Protein AF-A0A4V2SUM1-F1 (afdb_monomer_lite)

Secondary structure (DSSP, 8-state):
----------EEE-----GGGGTTSEEEE-TTTSSEEEEEE---SSSPSSTT-SEEEEE-TTT--EEEEEPPEETTEE-PPP--SSB-TTT-PBBSSEEEETTTEEEE-SSHHHHHHHHHHHH-SEEEPPPP-SS--TTTTS-HHHHSGGGHHHHHHHHHHHHTTPPP-

Structure (mmCIF, N/CA/C/O backbone):
data_AF-A0A4V2SUM1-F1
#
_entry.id   AF-A0A4V2SUM1-F1
#
loop_
_atom_site.group_PDB
_atom_site.id
_atom_site.type_symbol
_atom_site.label_atom_id
_atom_site.label_alt_id
_atom_site.label_comp_id
_atom_site.label_asym_id
_atom_site.label_entity_id
_atom_site.label_seq_id
_atom_site.pdbx_PDB_ins_code
_atom_site.Cartn_x
_atom_site.Cartn_y
_atom_site.Cartn_z
_atom_site.occupancy
_atom_site.B_iso_or_equiv
_atom_site.auth_seq_id
_atom_site.auth_comp_id
_atom_site.auth_asym_id
_atom_site.auth_atom_id
_atom_site.pdbx_PDB_model_num
ATOM 1 N N . MET A 1 1 ? -35.865 -11.772 23.741 1.00 41.09 1 MET A N 1
ATOM 2 C CA . MET A 1 1 ? -34.531 -12.370 23.937 1.00 41.09 1 MET A CA 1
ATOM 3 C C . MET A 1 1 ? -34.024 -12.829 22.587 1.00 41.09 1 MET A C 1
ATOM 5 O O . MET A 1 1 ? -34.462 -13.863 22.111 1.00 41.09 1 MET A O 1
ATOM 9 N N . THR A 1 2 ? -33.173 -12.026 21.962 1.00 33.75 2 THR A N 1
ATOM 10 C CA . THR A 1 2 ? -32.307 -12.440 20.852 1.00 33.75 2 THR A CA 1
ATOM 11 C C . THR A 1 2 ? -31.034 -11.621 21.003 1.00 33.75 2 THR A C 1
ATOM 13 O O . THR A 1 2 ? -30.968 -10.469 20.577 1.00 33.75 2 THR A O 1
ATOM 16 N N . GLU A 1 3 ? -30.076 -12.188 21.731 1.00 37.12 3 GLU A N 1
ATOM 17 C CA . GLU A 1 3 ? -28.695 -11.723 21.780 1.00 37.12 3 GLU A CA 1
ATOM 18 C C . GLU A 1 3 ? -28.071 -11.934 20.400 1.00 37.12 3 GLU A C 1
ATOM 20 O O . GLU A 1 3 ? -27.829 -13.060 19.975 1.00 37.12 3 GLU A O 1
ATOM 25 N N . THR A 1 4 ? -27.810 -10.847 19.683 1.00 37.19 4 THR A N 1
ATOM 26 C CA . THR A 1 4 ? -26.826 -10.844 18.602 1.00 37.19 4 THR A CA 1
ATOM 27 C C . THR A 1 4 ? -25.468 -10.540 19.215 1.00 37.19 4 THR A C 1
ATOM 29 O O . THR A 1 4 ? -25.127 -9.383 19.461 1.00 37.19 4 THR A O 1
ATOM 32 N N . SER A 1 5 ? -24.701 -11.593 19.485 1.00 42.44 5 SER A N 1
ATOM 33 C CA . SER A 1 5 ? -23.267 -11.518 19.734 1.00 42.44 5 SER A CA 1
ATOM 34 C C . SER A 1 5 ? -22.556 -11.114 18.437 1.00 42.44 5 SER A C 1
ATOM 36 O O . SER A 1 5 ? -22.127 -11.969 17.663 1.00 42.44 5 SER A O 1
ATOM 38 N N . ASP A 1 6 ? -22.454 -9.812 18.169 1.00 40.16 6 ASP A N 1
ATOM 39 C CA . ASP A 1 6 ? -21.608 -9.301 17.089 1.00 40.16 6 ASP A CA 1
ATOM 40 C C . ASP A 1 6 ? -20.164 -9.249 17.609 1.00 40.16 6 ASP A C 1
ATOM 42 O O . ASP A 1 6 ? -19.694 -8.257 18.168 1.00 40.16 6 ASP A O 1
ATOM 46 N N . GLY A 1 7 ? -19.491 -10.400 17.542 1.00 45.06 7 GLY A N 1
ATOM 47 C CA . GLY A 1 7 ? -18.122 -10.625 18.007 1.00 45.06 7 GLY A CA 1
ATOM 48 C C . GLY A 1 7 ? -17.079 -9.951 17.118 1.00 45.06 7 GLY A C 1
ATOM 49 O O . GLY A 1 7 ? -16.167 -10.605 16.618 1.00 45.06 7 GLY A O 1
ATOM 50 N N . GLN A 1 8 ? -17.202 -8.646 16.900 1.00 52.97 8 GLN A N 1
ATOM 51 C CA . GLN A 1 8 ? -16.157 -7.848 16.278 1.00 52.97 8 GLN A CA 1
ATOM 52 C C . GLN A 1 8 ? -15.095 -7.597 17.351 1.00 52.97 8 GLN A C 1
ATOM 54 O O . GLN A 1 8 ? -15.371 -6.930 18.346 1.00 52.97 8 GLN A O 1
ATOM 59 N N . SER A 1 9 ? -13.906 -8.194 17.205 1.00 56.56 9 SER A N 1
ATOM 60 C CA . SER A 1 9 ? -12.825 -8.033 18.181 1.00 56.56 9 SER A CA 1
ATOM 61 C C . SER A 1 9 ? -12.564 -6.549 18.434 1.00 56.56 9 SER A C 1
ATOM 63 O O . SER A 1 9 ? -12.021 -5.842 17.590 1.00 56.56 9 SER A O 1
ATOM 65 N N . ASP A 1 10 ? -12.941 -6.084 19.625 1.00 82.81 10 ASP A N 1
ATOM 66 C CA . ASP A 1 10 ? -12.824 -4.680 20.029 1.00 82.81 10 ASP A CA 1
ATOM 67 C C . ASP A 1 10 ? -11.363 -4.218 20.187 1.00 82.81 10 ASP A C 1
ATOM 69 O O . ASP A 1 10 ? -11.064 -3.038 20.386 1.00 82.81 10 ASP A O 1
ATOM 73 N N . ARG A 1 11 ? -10.435 -5.175 20.106 1.00 89.50 11 ARG A N 1
ATOM 74 C CA . ARG A 1 11 ? -9.015 -5.013 20.379 1.00 89.50 11 ARG A CA 1
ATOM 75 C C . ARG A 1 11 ? -8.198 -5.304 19.130 1.00 89.50 11 ARG A C 1
ATOM 77 O O . ARG A 1 11 ? -8.378 -6.329 18.480 1.00 89.50 11 ARG A O 1
ATOM 84 N N . PHE A 1 12 ? -7.254 -4.417 18.854 1.00 93.19 12 PHE A N 1
ATOM 85 C CA . PHE A 1 12 ? -6.182 -4.621 17.892 1.00 93.19 12 PHE A CA 1
ATOM 86 C C . PHE A 1 12 ? -4.847 -4.657 18.631 1.00 93.19 12 PHE A C 1
ATOM 88 O O . PHE A 1 12 ? -4.546 -3.734 19.389 1.00 93.19 12 PHE A O 1
ATOM 95 N N . THR A 1 13 ? -4.030 -5.672 18.361 1.00 90.81 13 THR A N 1
ATOM 96 C CA . THR A 1 13 ? -2.652 -5.767 18.858 1.00 90.81 13 THR A CA 1
ATOM 97 C C . THR A 1 13 ? -1.690 -5.480 17.712 1.00 90.81 13 THR A C 1
ATOM 99 O O . THR A 1 13 ? -1.762 -6.125 16.667 1.00 90.81 13 THR A O 1
ATOM 102 N N . ASP A 1 14 ? -0.788 -4.513 17.899 1.00 90.69 14 ASP A N 1
ATOM 103 C CA . ASP A 1 14 ? 0.211 -4.161 16.886 1.00 90.69 14 ASP A CA 1
ATOM 104 C C . ASP A 1 14 ? 1.131 -5.358 16.570 1.00 90.69 14 ASP A C 1
ATOM 106 O O . ASP A 1 14 ? 1.861 -5.810 17.458 1.00 90.69 14 ASP A O 1
ATOM 110 N N . PRO A 1 15 ? 1.152 -5.858 15.316 1.00 90.38 15 PRO A N 1
ATOM 111 C CA . PRO A 1 15 ? 2.011 -6.974 14.926 1.00 90.38 15 PRO A CA 1
ATOM 112 C C . PRO A 1 15 ? 3.492 -6.576 14.790 1.00 90.38 15 PRO A C 1
ATOM 114 O O . PRO A 1 15 ? 4.325 -7.418 14.460 1.00 90.38 15 PRO A O 1
ATOM 117 N N . LEU A 1 16 ? 3.838 -5.302 15.011 1.00 90.12 16 LEU A N 1
ATOM 118 C CA . LEU A 1 16 ? 5.195 -4.749 14.946 1.00 90.12 16 LEU A CA 1
ATOM 119 C C . LEU A 1 16 ? 5.861 -4.922 13.570 1.00 90.12 16 LEU A C 1
ATOM 121 O O . LEU A 1 16 ? 7.087 -4.898 13.444 1.00 90.12 16 LEU A O 1
ATOM 125 N N . VAL A 1 17 ? 5.050 -5.074 12.519 1.00 91.25 17 VAL A N 1
ATOM 126 C CA . VAL A 1 17 ? 5.523 -5.179 11.134 1.00 91.25 17 VAL A CA 1
ATOM 127 C C . VAL A 1 17 ? 5.803 -3.799 10.556 1.00 91.25 17 VAL A C 1
ATOM 129 O O . VAL A 1 17 ? 5.199 -2.798 10.940 1.00 91.25 17 VAL A O 1
ATOM 132 N N . ARG A 1 18 ? 6.719 -3.741 9.592 1.00 91.31 18 ARG A N 1
ATOM 133 C CA . ARG A 1 18 ? 6.985 -2.545 8.783 1.00 91.31 18 ARG A CA 1
ATOM 134 C C . ARG A 1 18 ? 6.383 -2.719 7.391 1.00 91.31 18 ARG A C 1
ATOM 136 O O . ARG A 1 18 ? 6.083 -3.833 6.976 1.00 91.31 18 ARG A O 1
ATOM 143 N N . LEU A 1 19 ? 6.289 -1.622 6.644 1.00 91.94 19 LEU A N 1
ATOM 144 C CA . LEU A 1 19 ? 5.691 -1.597 5.305 1.00 91.94 19 LEU A CA 1
ATOM 145 C C . LEU A 1 19 ? 6.328 -2.568 4.306 1.00 91.94 19 LEU A C 1
ATOM 147 O O . LEU A 1 19 ? 5.634 -3.115 3.455 1.00 91.94 19 LEU A O 1
ATOM 151 N N . TRP A 1 20 ? 7.616 -2.863 4.471 1.00 90.19 20 TRP A N 1
ATOM 152 C CA . TRP A 1 20 ? 8.322 -3.832 3.642 1.00 90.19 20 TRP A CA 1
ATOM 153 C C . TRP A 1 20 ? 7.719 -5.242 3.675 1.00 90.19 20 TRP A C 1
ATOM 155 O O . TRP A 1 20 ? 7.841 -5.959 2.688 1.00 90.19 20 TRP A O 1
ATOM 165 N N . ARG A 1 21 ? 7.001 -5.613 4.749 1.00 91.81 21 ARG A N 1
ATOM 166 C CA . ARG A 1 21 ? 6.270 -6.888 4.854 1.00 91.81 21 ARG A CA 1
ATOM 167 C C . ARG A 1 21 ? 5.244 -7.072 3.732 1.00 91.81 21 ARG A C 1
ATOM 169 O O . ARG A 1 21 ? 4.920 -8.202 3.397 1.00 91.81 21 ARG A O 1
ATOM 176 N N . TYR A 1 22 ? 4.758 -5.971 3.164 1.00 94.00 22 TYR A N 1
ATOM 177 C CA . TYR A 1 22 ? 3.731 -5.944 2.129 1.00 94.00 22 TYR A CA 1
ATOM 178 C C . TYR A 1 22 ? 4.284 -5.577 0.743 1.00 94.00 22 TYR A C 1
ATOM 180 O O . TYR A 1 22 ? 3.508 -5.355 -0.179 1.00 94.00 22 TYR A O 1
ATOM 188 N N . ALA A 1 23 ? 5.607 -5.469 0.583 1.00 91.94 23 ALA A N 1
ATOM 189 C CA . ALA A 1 23 ? 6.229 -4.991 -0.655 1.00 91.94 23 ALA A CA 1
ATOM 190 C C . ALA A 1 23 ? 6.560 -6.103 -1.671 1.00 91.94 23 ALA A C 1
ATOM 192 O O . ALA A 1 23 ? 6.979 -5.795 -2.785 1.00 91.94 23 ALA A O 1
ATOM 193 N N . ASP A 1 24 ? 6.353 -7.378 -1.321 1.00 90.06 24 ASP A N 1
ATOM 194 C CA . ASP A 1 24 ? 6.592 -8.518 -2.226 1.00 90.06 24 ASP A CA 1
ATOM 195 C C . ASP A 1 24 ? 5.511 -8.665 -3.308 1.00 90.06 24 ASP A C 1
ATOM 197 O O . ASP A 1 24 ? 5.717 -9.327 -4.322 1.00 90.06 24 ASP A O 1
ATOM 201 N N . ARG A 1 25 ? 4.359 -8.017 -3.121 1.00 94.50 25 ARG A N 1
ATOM 202 C CA . ARG A 1 25 ? 3.326 -7.854 -4.146 1.00 94.50 25 ARG A CA 1
ATOM 203 C C . ARG A 1 25 ? 2.724 -6.473 -4.001 1.00 94.50 25 ARG A C 1
ATOM 205 O O . ARG A 1 25 ? 2.067 -6.206 -2.999 1.00 94.50 25 ARG A O 1
ATOM 212 N N . ILE A 1 26 ? 2.937 -5.613 -4.992 1.00 96.94 26 ILE A N 1
ATOM 213 C CA . ILE A 1 26 ? 2.365 -4.263 -5.030 1.00 96.94 26 ILE A CA 1
ATOM 214 C C . ILE A 1 26 ? 1.381 -4.183 -6.194 1.00 96.94 26 ILE A C 1
ATOM 216 O O . ILE A 1 26 ? 1.745 -4.435 -7.340 1.00 96.94 26 ILE A O 1
ATOM 220 N N . LEU A 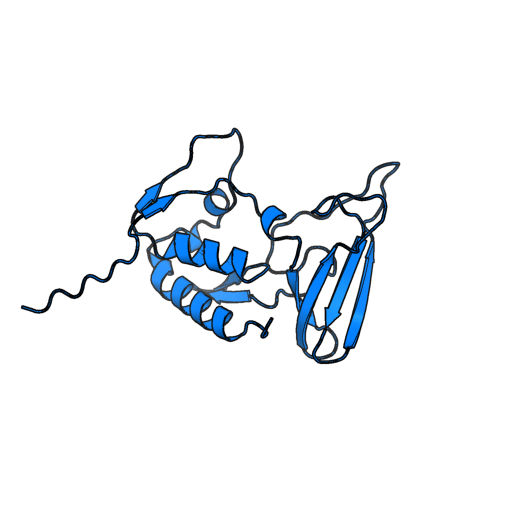1 27 ? 0.125 -3.857 -5.904 1.00 98.31 27 LEU A N 1
ATOM 221 C CA . LEU A 1 27 ? -0.917 -3.671 -6.906 1.00 98.31 27 LEU A CA 1
ATOM 222 C C . LEU A 1 27 ? -0.888 -2.230 -7.414 1.00 98.31 27 LEU A C 1
ATOM 224 O O . LEU A 1 27 ? -1.014 -1.284 -6.635 1.00 98.31 27 LEU A O 1
ATOM 228 N N . VAL A 1 28 ? -0.767 -2.065 -8.727 1.00 98.62 28 VAL A N 1
ATOM 229 C CA . VAL A 1 28 ? -0.639 -0.769 -9.409 1.00 98.62 28 VAL A CA 1
ATOM 230 C C . VAL A 1 28 ? -1.663 -0.644 -10.529 1.00 98.62 28 VAL A C 1
ATOM 232 O O . VAL A 1 28 ? -2.197 -1.644 -11.018 1.00 98.62 28 VAL A O 1
ATOM 235 N N . ARG A 1 29 ? -1.938 0.584 -10.969 1.00 98.44 29 ARG A N 1
ATOM 236 C CA . ARG A 1 29 ? -2.689 0.813 -12.209 1.00 98.44 29 ARG A CA 1
ATOM 237 C C . ARG A 1 29 ? -1.769 0.588 -13.400 1.00 98.44 29 ARG A C 1
ATOM 239 O O . ARG A 1 29 ? -0.712 1.204 -13.507 1.00 98.44 29 ARG A O 1
ATOM 246 N N . CYS A 1 30 ? -2.178 -0.292 -14.305 1.00 98.44 30 CYS A N 1
ATOM 247 C CA . CYS A 1 30 ? -1.432 -0.575 -15.519 1.00 98.44 30 CYS A CA 1
ATOM 248 C C . CYS A 1 30 ? -1.316 0.695 -16.383 1.00 98.44 30 CYS A C 1
ATOM 250 O O . CYS A 1 30 ? -2.348 1.277 -16.722 1.00 98.44 30 CYS A O 1
ATOM 252 N N . PRO A 1 31 ? -0.111 1.082 -16.838 1.00 98.19 31 PRO A N 1
ATOM 253 C CA . PRO A 1 31 ? 0.058 2.263 -17.686 1.00 98.19 31 PRO A CA 1
ATOM 254 C C . PRO A 1 31 ? -0.520 2.088 -19.102 1.00 98.19 31 PRO A C 1
ATOM 256 O O . PRO A 1 31 ? -0.614 3.059 -19.844 1.00 98.19 31 PRO A O 1
ATOM 259 N N . LYS A 1 32 ? -0.891 0.862 -19.504 1.00 98.06 32 LYS A N 1
ATOM 260 C CA . LYS A 1 32 ? -1.444 0.566 -20.837 1.00 98.06 32 LYS A CA 1
ATOM 261 C C . LYS A 1 32 ? -2.967 0.492 -20.874 1.00 98.06 32 LYS A C 1
ATOM 263 O O . LYS A 1 32 ? -3.561 1.027 -21.800 1.00 98.06 32 LYS A O 1
ATOM 268 N N . CYS A 1 33 ? -3.595 -0.165 -19.900 1.00 97.81 33 CYS A N 1
ATOM 269 C CA . CYS A 1 33 ? -5.048 -0.379 -19.899 1.00 97.81 33 CYS A CA 1
ATOM 270 C C . CYS A 1 33 ? -5.770 0.211 -18.682 1.00 97.81 33 CYS A C 1
ATOM 272 O O . CYS A 1 33 ? -6.970 0.006 -18.540 1.00 97.81 33 CYS A O 1
ATOM 274 N N . ALA A 1 34 ? -5.051 0.874 -17.769 1.00 97.25 34 ALA A N 1
ATOM 275 C CA . ALA A 1 34 ? -5.555 1.378 -16.488 1.00 97.25 34 ALA A CA 1
ATOM 276 C C . ALA A 1 34 ? -6.159 0.323 -15.533 1.00 97.25 34 ALA A C 1
ATOM 278 O O . ALA A 1 34 ? -6.543 0.680 -14.419 1.00 97.25 34 ALA A O 1
ATOM 279 N N . GLY A 1 35 ? -6.202 -0.957 -15.922 1.00 97.06 35 GLY A N 1
ATOM 280 C CA . GLY A 1 35 ? -6.609 -2.081 -15.079 1.00 97.06 35 GLY A CA 1
ATOM 281 C C . GLY A 1 35 ? -5.581 -2.429 -13.998 1.00 97.06 35 GLY A C 1
ATOM 282 O O . GLY A 1 35 ? -4.496 -1.848 -13.936 1.00 97.06 35 GLY A O 1
ATOM 283 N N . CYS A 1 36 ? -5.913 -3.397 -13.143 1.00 98.12 36 CYS A N 1
ATOM 284 C CA . CYS A 1 36 ? -5.013 -3.848 -12.084 1.00 98.12 36 CYS A CA 1
ATOM 285 C C . CYS A 1 36 ? -3.810 -4.603 -12.674 1.00 98.12 36 CYS A C 1
ATOM 287 O O . CYS A 1 36 ? -3.960 -5.534 -13.470 1.00 98.12 36 CYS A O 1
ATOM 289 N N . ALA A 1 37 ? -2.610 -4.213 -12.260 1.00 98.12 37 ALA A N 1
ATOM 290 C CA . ALA A 1 37 ? -1.363 -4.921 -12.516 1.00 98.12 37 ALA A CA 1
ATOM 291 C C . ALA A 1 37 ? -0.640 -5.184 -11.192 1.00 98.12 37 ALA A C 1
ATOM 293 O O . ALA A 1 37 ? -0.929 -4.547 -10.179 1.00 98.12 37 ALA A O 1
ATOM 294 N N . SER A 1 38 ? 0.302 -6.120 -11.196 1.00 97.62 38 SER A N 1
ATOM 295 C CA . SER A 1 38 ? 1.128 -6.438 -10.033 1.00 97.62 38 SER A CA 1
ATOM 296 C C . SER A 1 38 ? 2.597 -6.187 -10.322 1.00 97.62 38 SER A C 1
ATOM 298 O O . SER A 1 38 ? 3.097 -6.583 -11.374 1.00 97.62 38 SER A O 1
ATOM 300 N N . VAL A 1 39 ? 3.288 -5.596 -9.355 1.00 96.88 39 VAL A N 1
ATOM 301 C CA . VAL A 1 39 ? 4.742 -5.524 -9.282 1.00 96.88 39 VAL A CA 1
ATOM 302 C C . VAL A 1 39 ? 5.222 -6.563 -8.271 1.00 96.88 39 VAL A C 1
ATOM 304 O O . VAL A 1 39 ? 4.792 -6.549 -7.116 1.00 96.88 39 VAL A O 1
ATOM 307 N N . LEU A 1 40 ? 6.091 -7.466 -8.720 1.00 94.69 40 LEU A N 1
ATOM 308 C CA . LEU A 1 40 ? 6.638 -8.582 -7.943 1.00 94.69 40 LEU A CA 1
ATOM 309 C C . LEU A 1 40 ? 8.178 -8.553 -7.990 1.00 94.69 40 LEU A C 1
ATOM 311 O O . LEU A 1 40 ? 8.739 -8.126 -9.004 1.00 94.69 40 LEU A O 1
ATOM 315 N N . PRO A 1 41 ? 8.892 -9.006 -6.943 1.00 91.50 41 PRO A N 1
ATOM 316 C CA . PRO A 1 41 ? 10.308 -9.348 -7.034 1.00 91.50 41 PRO A CA 1
ATOM 317 C C . PRO A 1 41 ? 10.542 -10.359 -8.156 1.00 91.50 41 PRO A C 1
ATOM 319 O O . PRO A 1 41 ? 9.820 -11.352 -8.251 1.00 91.50 41 PRO A O 1
ATOM 322 N N . GLU A 1 42 ? 11.550 -10.133 -9.000 1.00 85.62 42 GLU A N 1
ATOM 323 C CA . GLU A 1 42 ? 11.930 -11.179 -9.951 1.00 85.62 42 GLU A CA 1
ATOM 324 C C . GLU A 1 42 ? 12.586 -12.342 -9.199 1.00 85.62 42 GLU A C 1
ATOM 326 O O . GLU A 1 42 ? 13.444 -12.096 -8.344 1.00 85.62 42 GLU A O 1
ATOM 331 N N . PRO A 1 43 ? 12.222 -13.601 -9.496 1.00 72.19 43 PRO A N 1
ATOM 332 C CA . PRO A 1 43 ? 12.926 -14.749 -8.951 1.00 72.19 43 PRO A CA 1
ATOM 333 C C . PRO A 1 43 ? 14.348 -14.752 -9.520 1.00 72.19 43 PRO A C 1
ATOM 335 O O . PRO A 1 43 ? 14.584 -15.157 -10.652 1.00 72.19 43 PRO A O 1
ATOM 338 N N . THR A 1 44 ? 15.301 -14.248 -8.744 1.00 64.69 44 THR A N 1
ATOM 339 C CA . THR A 1 44 ? 16.727 -14.315 -9.067 1.00 64.69 44 THR A CA 1
ATOM 340 C C . THR A 1 44 ? 17.360 -15.455 -8.288 1.00 64.69 44 THR A C 1
ATOM 342 O O . THR A 1 44 ? 16.999 -15.727 -7.144 1.00 64.69 44 THR A O 1
ATOM 345 N N . THR A 1 45 ? 18.320 -16.129 -8.913 1.00 56.38 45 THR A N 1
ATOM 346 C CA . THR A 1 45 ? 19.077 -17.236 -8.321 1.00 56.38 45 THR A CA 1
ATOM 347 C C . THR A 1 45 ? 19.949 -16.808 -7.141 1.00 56.38 45 THR A C 1
ATOM 349 O O . THR A 1 45 ? 20.349 -17.663 -6.357 1.00 56.38 45 THR A O 1
ATOM 352 N N . THR A 1 46 ? 20.247 -15.511 -6.991 1.00 57.56 46 THR A N 1
ATOM 353 C CA . THR A 1 46 ? 21.217 -15.014 -5.999 1.00 57.56 46 THR A CA 1
ATOM 354 C C . THR A 1 46 ? 20.654 -14.030 -4.976 1.00 57.56 46 THR A C 1
ATOM 356 O O . THR A 1 46 ? 21.268 -13.862 -3.922 1.00 57.56 46 THR A O 1
ATOM 359 N N . ALA A 1 47 ? 19.508 -13.383 -5.225 1.00 58.78 47 ALA A N 1
ATOM 360 C CA . ALA A 1 47 ? 18.924 -12.461 -4.247 1.00 58.78 47 ALA A CA 1
ATOM 361 C C . ALA A 1 47 ? 17.838 -13.130 -3.404 1.00 58.78 47 ALA A C 1
ATOM 363 O O . ALA A 1 47 ? 16.957 -13.832 -3.898 1.00 58.78 47 ALA A O 1
ATOM 364 N N . ARG A 1 48 ? 17.879 -12.850 -2.100 1.00 58.34 48 ARG A N 1
ATOM 365 C CA . ARG A 1 48 ? 16.832 -13.250 -1.163 1.00 58.34 48 ARG A CA 1
ATOM 366 C C . ARG A 1 48 ? 15.507 -12.577 -1.571 1.00 58.34 48 ARG A C 1
ATOM 368 O O . ARG A 1 48 ? 15.534 -11.379 -1.873 1.00 58.34 48 ARG A O 1
ATOM 375 N N . PRO A 1 49 ? 14.365 -13.292 -1.558 1.00 56.84 49 PRO A N 1
ATOM 376 C CA . PRO A 1 49 ? 13.052 -12.668 -1.702 1.00 56.84 49 PRO A CA 1
ATOM 377 C C . PRO A 1 49 ? 12.904 -11.542 -0.674 1.00 56.84 49 PRO A C 1
ATOM 379 O O . PRO A 1 49 ? 13.355 -11.690 0.466 1.00 56.84 49 PRO A O 1
ATOM 382 N N . GLY A 1 50 ? 12.324 -10.417 -1.083 1.00 62.06 50 GLY A N 1
ATOM 383 C CA . GLY A 1 50 ? 12.157 -9.260 -0.215 1.00 62.06 50 GLY A CA 1
ATOM 384 C C . GLY A 1 50 ? 12.575 -7.924 -0.837 1.00 62.06 50 GLY A C 1
ATOM 385 O O . GLY A 1 50 ? 12.948 -7.838 -2.012 1.00 62.06 50 GLY A O 1
ATOM 386 N N . PRO A 1 51 ? 12.581 -6.856 -0.022 1.00 60.84 51 PRO A N 1
ATOM 387 C CA . PRO A 1 51 ? 12.827 -5.484 -0.468 1.00 60.84 51 PRO A CA 1
ATOM 388 C C . PRO A 1 51 ? 14.202 -5.330 -1.106 1.00 60.84 51 PRO A C 1
ATOM 390 O O . PRO A 1 51 ? 14.322 -4.658 -2.119 1.00 60.84 51 PRO A O 1
ATOM 393 N N . SER A 1 52 ? 15.206 -6.015 -0.554 1.00 67.69 52 SER A N 1
ATOM 394 C CA . SER A 1 52 ? 16.599 -6.002 -1.006 1.00 67.69 52 SER A CA 1
ATOM 395 C C . SER A 1 52 ? 16.831 -6.651 -2.368 1.00 67.69 52 SER A C 1
ATOM 397 O O . SER A 1 52 ? 17.936 -6.541 -2.892 1.00 67.69 52 SER A O 1
ATOM 399 N N . ASN A 1 53 ? 15.844 -7.355 -2.934 1.00 78.88 53 ASN A N 1
ATOM 400 C CA . ASN A 1 53 ? 15.961 -7.837 -4.302 1.00 78.88 53 ASN A CA 1
ATOM 401 C C . ASN A 1 53 ? 16.045 -6.615 -5.238 1.00 78.88 53 ASN A C 1
ATOM 403 O O . ASN A 1 53 ? 15.127 -5.791 -5.223 1.00 78.88 53 ASN A O 1
ATOM 407 N N . PRO A 1 54 ? 17.111 -6.474 -6.038 1.00 85.94 54 PRO A N 1
ATOM 408 C CA . PRO A 1 54 ? 17.281 -5.316 -6.904 1.00 85.94 54 PRO A CA 1
ATOM 409 C C . PRO A 1 54 ? 16.380 -5.351 -8.141 1.00 85.94 54 PRO A C 1
ATOM 411 O O . PRO A 1 54 ? 16.276 -4.341 -8.823 1.00 85.94 54 PRO A O 1
ATOM 414 N N . HIS A 1 55 ? 15.723 -6.471 -8.442 1.00 90.50 55 HIS A N 1
ATOM 415 C CA . HIS A 1 55 ? 14.924 -6.644 -9.651 1.00 90.50 55 HIS A CA 1
ATOM 416 C C . HIS A 1 55 ? 13.429 -6.739 -9.334 1.00 90.50 55 HIS A C 1
ATOM 418 O O . HIS A 1 55 ? 12.996 -7.410 -8.387 1.00 90.50 55 HIS A O 1
ATOM 424 N N . ARG A 1 56 ? 12.617 -6.055 -10.138 1.00 93.62 56 ARG A N 1
ATOM 425 C CA . ARG A 1 56 ? 11.154 -6.065 -10.061 1.00 93.62 56 ARG A CA 1
ATOM 426 C C . ARG A 1 56 ? 10.559 -6.271 -11.440 1.00 93.62 56 ARG A C 1
ATOM 428 O O . ARG A 1 56 ? 11.076 -5.765 -12.430 1.00 93.62 56 ARG A O 1
ATOM 435 N N . ARG A 1 57 ? 9.425 -6.959 -11.483 1.00 95.81 57 ARG A N 1
ATOM 436 C CA . ARG A 1 57 ? 8.639 -7.161 -12.693 1.00 95.81 57 ARG A CA 1
ATOM 437 C C . ARG A 1 57 ? 7.221 -6.681 -12.482 1.00 95.81 57 ARG A C 1
ATOM 439 O O . ARG A 1 57 ? 6.532 -7.149 -11.580 1.00 95.81 57 ARG A O 1
ATOM 446 N N . LEU A 1 58 ? 6.788 -5.782 -13.352 1.00 97.69 58 LEU A N 1
ATOM 447 C CA . LEU A 1 58 ? 5.390 -5.449 -13.548 1.00 97.69 58 LEU A CA 1
ATOM 448 C C . LEU A 1 58 ? 4.761 -6.473 -14.491 1.00 97.69 58 LEU A C 1
ATOM 450 O O . LEU A 1 58 ? 5.343 -6.827 -15.518 1.00 97.69 58 LEU A O 1
ATOM 454 N N . SER A 1 59 ? 3.564 -6.945 -14.161 1.00 97.50 59 SER A N 1
ATOM 455 C CA . SER A 1 59 ? 2.756 -7.819 -15.014 1.00 97.50 59 SER A CA 1
ATOM 456 C C . SER A 1 59 ? 1.277 -7.458 -14.903 1.00 97.50 59 SER A C 1
ATOM 458 O O . SER A 1 59 ? 0.735 -7.344 -13.804 1.00 97.50 59 SER A O 1
ATOM 460 N N . CYS A 1 60 ? 0.618 -7.261 -16.044 1.00 97.81 60 CYS A N 1
ATOM 461 C CA . CYS A 1 60 ? -0.815 -7.005 -16.131 1.00 97.81 60 CYS A CA 1
ATOM 462 C C . CYS A 1 60 ? -1.526 -8.183 -16.799 1.00 97.81 60 CYS A C 1
ATOM 464 O O . CYS A 1 60 ? -1.331 -8.426 -17.988 1.00 97.81 60 CYS A O 1
ATOM 466 N N . LEU A 1 61 ? -2.405 -8.864 -16.061 1.00 94.56 61 LEU A N 1
ATOM 467 C CA . LEU A 1 61 ? -3.190 -9.987 -16.589 1.00 94.56 61 LEU A CA 1
ATOM 468 C C . LEU A 1 61 ? -4.319 -9.546 -17.535 1.00 94.56 61 LEU A C 1
ATOM 470 O O . LEU A 1 61 ? -4.782 -10.341 -18.340 1.00 94.56 61 LEU A O 1
ATOM 474 N N . GLY A 1 62 ? -4.746 -8.280 -17.470 1.00 95.12 62 GLY A N 1
ATOM 475 C CA . GLY A 1 62 ? -5.830 -7.768 -18.314 1.00 95.12 62 GLY A CA 1
ATOM 476 C C . GLY A 1 62 ? -5.420 -7.472 -19.760 1.00 95.12 62 GLY A C 1
ATOM 477 O O . GLY A 1 62 ? -6.219 -7.663 -20.667 1.00 95.12 62 GLY A O 1
ATOM 478 N N . CYS A 1 63 ? -4.192 -6.991 -19.990 1.00 97.31 63 CYS A N 1
ATOM 479 C CA . CYS A 1 63 ? -3.712 -6.634 -21.337 1.00 97.31 63 CYS A CA 1
ATOM 480 C C . CYS A 1 63 ? -2.372 -7.274 -21.730 1.00 97.31 63 CYS A C 1
ATOM 482 O O . CYS A 1 63 ? -1.857 -6.993 -22.808 1.00 97.31 63 CYS A O 1
ATOM 484 N N . GLY A 1 64 ? -1.768 -8.083 -20.854 1.00 97.25 64 GLY A N 1
ATOM 485 C CA . GLY A 1 64 ? -0.473 -8.721 -21.097 1.00 97.25 64 GLY A CA 1
ATOM 486 C C . GLY A 1 64 ? 0.739 -7.793 -20.972 1.00 97.25 64 GLY A C 1
ATOM 487 O O . GLY A 1 64 ? 1.857 -8.222 -21.238 1.00 97.25 64 GLY A O 1
ATOM 488 N N . HIS A 1 65 ? 0.566 -6.527 -20.571 1.00 98.00 65 HIS A N 1
ATOM 489 C CA . HIS A 1 65 ? 1.699 -5.615 -20.415 1.00 98.00 65 HIS A CA 1
ATOM 490 C C . HIS A 1 65 ? 2.661 -6.092 -19.320 1.00 98.00 65 HIS A C 1
ATOM 492 O O . HIS A 1 65 ? 2.257 -6.332 -18.179 1.00 98.00 65 HIS A O 1
ATOM 498 N N . THR A 1 66 ? 3.945 -6.151 -19.665 1.00 98.00 66 THR A N 1
ATOM 499 C CA . THR A 1 66 ? 5.037 -6.469 -18.745 1.00 98.00 66 THR A CA 1
ATOM 500 C C . THR A 1 66 ? 6.142 -5.427 -18.836 1.00 98.00 66 THR A C 1
ATOM 502 O O . THR A 1 66 ? 6.436 -4.939 -19.928 1.00 98.00 66 THR A O 1
ATOM 505 N N . ALA A 1 67 ? 6.797 -5.141 -17.715 1.00 97.31 67 ALA A N 1
ATOM 506 C CA . ALA A 1 67 ? 7.993 -4.304 -17.670 1.00 97.31 67 ALA A CA 1
ATOM 507 C C . ALA A 1 67 ?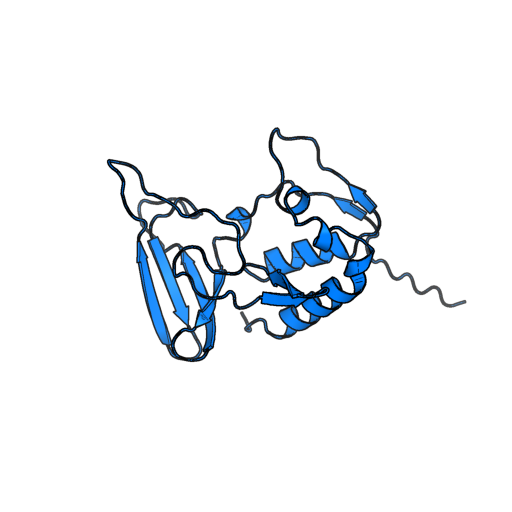 8.943 -4.791 -16.569 1.00 97.31 67 ALA A C 1
ATOM 509 O O . ALA A 1 67 ? 8.492 -5.239 -15.516 1.00 97.31 67 ALA A O 1
ATOM 510 N N . GLY A 1 68 ? 10.249 -4.708 -16.817 1.00 96.00 68 GLY A N 1
ATOM 511 C CA . GLY A 1 68 ? 11.282 -4.970 -15.817 1.00 96.00 68 GLY A CA 1
ATOM 512 C C . GLY A 1 68 ? 11.800 -3.666 -15.216 1.00 96.00 68 GLY A C 1
ATOM 513 O O . GLY A 1 68 ? 11.885 -2.652 -15.905 1.00 96.00 68 GLY A O 1
ATOM 514 N N . TRP A 1 69 ? 12.167 -3.704 -13.943 1.00 94.62 69 TRP A N 1
ATOM 515 C CA . TRP A 1 69 ? 12.862 -2.631 -13.243 1.00 94.62 69 TRP A CA 1
ATOM 516 C C . TRP A 1 69 ? 14.059 -3.208 -12.501 1.00 94.62 69 TRP A C 1
ATOM 518 O O . TRP A 1 69 ? 13.993 -4.303 -11.943 1.00 94.62 69 TRP A O 1
ATOM 528 N N . THR A 1 70 ? 15.163 -2.468 -12.508 1.00 92.06 70 THR A N 1
ATOM 529 C CA . THR A 1 70 ? 16.383 -2.822 -11.785 1.00 92.06 70 THR A CA 1
ATOM 530 C C . THR A 1 70 ? 16.846 -1.620 -10.982 1.00 92.06 70 THR A C 1
ATOM 532 O O . THR A 1 70 ? 16.938 -0.515 -11.515 1.00 92.06 70 THR A O 1
ATOM 535 N N . ALA A 1 71 ? 17.138 -1.852 -9.706 1.00 90.38 71 ALA A N 1
ATOM 536 C CA . ALA A 1 71 ? 17.650 -0.851 -8.791 1.00 90.38 71 ALA A CA 1
ATOM 537 C C . ALA A 1 71 ? 18.923 -0.203 -9.353 1.00 90.38 71 ALA A C 1
ATOM 539 O O . ALA A 1 71 ? 19.799 -0.916 -9.849 1.00 90.38 71 ALA A O 1
ATOM 540 N N . PRO A 1 72 ? 19.078 1.126 -9.249 1.00 90.31 72 PRO A N 1
ATOM 541 C CA . PRO A 1 72 ? 20.355 1.769 -9.520 1.00 90.31 72 PRO A CA 1
ATOM 542 C C . PRO A 1 72 ? 21.457 1.200 -8.618 1.00 90.31 72 PRO A C 1
ATOM 544 O O . PRO A 1 72 ? 21.200 0.799 -7.479 1.00 90.31 72 PRO A O 1
ATOM 547 N N . ARG A 1 73 ? 22.698 1.185 -9.109 1.00 88.00 73 ARG A N 1
ATOM 548 C CA . ARG A 1 73 ? 23.876 0.879 -8.287 1.00 88.00 73 ARG A CA 1
ATOM 549 C C . ARG A 1 73 ? 24.616 2.149 -7.913 1.00 88.00 73 ARG A C 1
ATOM 551 O O . ARG A 1 73 ? 24.788 3.027 -8.753 1.00 88.00 73 ARG A O 1
ATOM 558 N N . HIS A 1 74 ? 25.107 2.182 -6.681 1.00 85.00 74 HIS A N 1
ATOM 559 C CA . HIS A 1 74 ? 26.162 3.085 -6.244 1.00 85.00 74 HIS A CA 1
ATOM 560 C C . HIS A 1 74 ? 27.279 2.240 -5.638 1.00 85.00 74 HIS A C 1
ATOM 562 O O . HIS A 1 74 ? 27.066 1.531 -4.652 1.00 85.00 74 HIS A O 1
ATOM 568 N N . ASP A 1 75 ? 28.454 2.274 -6.265 1.00 88.88 75 ASP A N 1
ATOM 569 C CA . ASP A 1 75 ? 29.561 1.354 -5.994 1.00 88.88 75 ASP A CA 1
ATOM 570 C C . ASP A 1 75 ? 29.091 -0.116 -5.984 1.00 88.88 75 ASP A C 1
ATOM 572 O O . ASP A 1 75 ? 28.523 -0.618 -6.958 1.00 88.88 75 ASP A O 1
ATOM 576 N N . ASN A 1 76 ? 29.289 -0.802 -4.856 1.00 84.44 76 ASN A N 1
ATOM 577 C CA . ASN A 1 76 ? 28.943 -2.206 -4.652 1.00 84.44 76 ASN A CA 1
ATOM 578 C C . ASN A 1 76 ? 27.550 -2.410 -4.029 1.00 84.44 76 ASN A C 1
ATOM 580 O O . ASN A 1 76 ? 27.215 -3.534 -3.653 1.00 84.44 76 ASN A O 1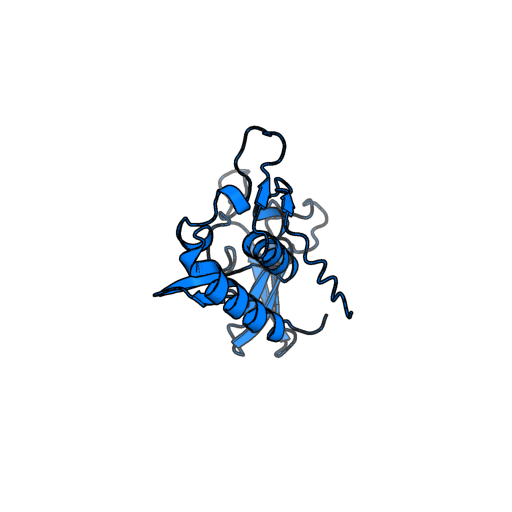
ATOM 584 N N . TYR A 1 77 ? 26.734 -1.357 -3.915 1.00 81.50 77 TYR A N 1
ATOM 585 C CA . TYR A 1 77 ? 25.425 -1.417 -3.268 1.00 81.50 77 TYR A CA 1
ATOM 586 C C . TYR A 1 77 ? 24.291 -1.070 -4.232 1.00 81.50 77 TYR A C 1
ATOM 588 O O . TYR A 1 77 ? 24.382 -0.162 -5.059 1.00 81.50 77 TYR A O 1
ATOM 596 N N . TRP A 1 78 ? 23.188 -1.806 -4.101 1.00 86.19 78 TRP A N 1
ATOM 597 C CA . TRP A 1 78 ? 21.933 -1.491 -4.771 1.00 86.19 78 TRP A CA 1
ATOM 598 C C . TRP A 1 78 ? 21.185 -0.409 -3.996 1.00 86.19 78 TRP A C 1
ATOM 600 O O . TRP A 1 78 ? 20.965 -0.546 -2.791 1.00 86.19 78 TRP A O 1
ATOM 610 N N . ILE A 1 79 ? 20.757 0.637 -4.696 1.00 87.25 79 ILE A N 1
ATOM 611 C CA . ILE A 1 79 ? 19.919 1.691 -4.134 1.00 87.25 79 ILE A CA 1
ATOM 612 C C . ILE A 1 79 ? 18.466 1.242 -4.245 1.00 87.25 79 ILE A C 1
ATOM 614 O O . ILE A 1 79 ? 17.842 1.308 -5.304 1.00 87.25 79 ILE A O 1
ATOM 618 N N . VAL A 1 80 ? 17.936 0.754 -3.129 1.00 83.25 80 VAL A N 1
ATOM 619 C CA . VAL A 1 80 ? 16.541 0.331 -3.021 1.00 83.25 80 VAL A CA 1
ATOM 620 C C . VAL A 1 80 ? 15.691 1.544 -2.631 1.00 83.25 80 VAL A C 1
ATOM 622 O O . VAL A 1 80 ? 16.040 2.214 -1.657 1.00 83.25 80 VAL A O 1
ATOM 625 N N . PRO A 1 81 ? 14.595 1.847 -3.346 1.00 87.75 81 PRO A N 1
ATOM 626 C CA . PRO A 1 81 ? 13.755 2.994 -3.023 1.00 87.75 81 PRO A CA 1
ATOM 627 C C . PRO A 1 81 ? 13.067 2.833 -1.663 1.00 87.75 81 PRO A C 1
ATOM 629 O O . PRO A 1 81 ? 12.758 1.721 -1.218 1.00 87.75 81 PRO A O 1
ATOM 632 N N . GLU A 1 82 ? 12.800 3.962 -1.009 1.00 88.44 82 GLU A N 1
ATOM 633 C CA . GLU A 1 82 ? 12.020 3.986 0.223 1.00 88.44 82 GLU A CA 1
ATOM 634 C C . GLU A 1 82 ? 10.554 3.622 -0.031 1.00 88.44 82 GLU A C 1
ATOM 636 O O . GLU A 1 82 ? 9.950 3.994 -1.035 1.00 88.44 82 GLU A O 1
ATOM 641 N N . LEU A 1 83 ? 9.956 2.919 0.929 1.00 91.75 83 LEU A N 1
ATOM 642 C CA . LEU A 1 83 ? 8.538 2.577 0.918 1.00 91.75 83 LEU A CA 1
ATOM 643 C C . LEU A 1 83 ? 7.787 3.6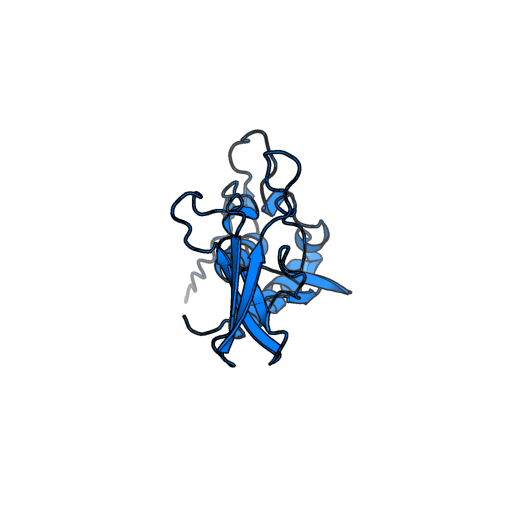09 1.759 1.00 91.75 83 LEU A C 1
ATOM 645 O O . LEU A 1 83 ? 7.894 3.575 2.989 1.00 91.75 83 LEU A O 1
ATOM 649 N N . ASN A 1 84 ? 7.057 4.536 1.137 1.00 90.00 84 ASN A N 1
ATOM 650 C CA . ASN A 1 84 ? 6.470 5.645 1.898 1.00 90.00 84 ASN A CA 1
ATOM 651 C C . ASN A 1 84 ? 5.200 6.290 1.312 1.00 90.00 84 ASN A C 1
ATOM 653 O O . ASN A 1 84 ? 4.713 7.251 1.908 1.00 90.00 84 ASN A O 1
ATOM 657 N N . GLY A 1 85 ? 4.627 5.791 0.211 1.00 93.81 85 GLY A N 1
ATOM 658 C CA . GLY A 1 85 ? 3.606 6.569 -0.493 1.00 93.81 85 GLY A CA 1
ATOM 659 C C . GLY A 1 85 ? 2.569 5.809 -1.323 1.00 93.81 85 GLY A C 1
ATOM 660 O 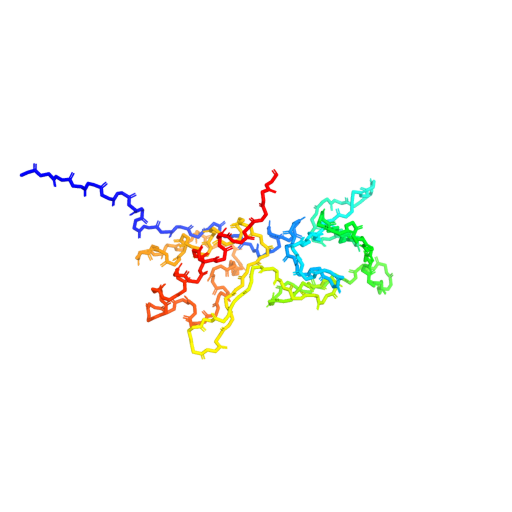O . GLY A 1 85 ? 2.630 4.585 -1.451 1.00 93.81 85 GLY A O 1
ATOM 661 N N . PRO A 1 86 ? 1.603 6.569 -1.882 1.00 96.50 86 PRO A N 1
ATOM 662 C CA . PRO A 1 86 ? 0.484 6.073 -2.686 1.00 96.50 86 PRO A CA 1
ATOM 663 C C . PRO A 1 86 ? 0.855 5.744 -4.144 1.00 96.50 86 PRO A C 1
ATOM 665 O O . PRO A 1 86 ? -0.034 5.434 -4.948 1.00 96.50 86 PRO A O 1
ATOM 668 N N . ASP A 1 87 ? 2.139 5.833 -4.474 1.00 97.31 87 ASP A N 1
ATOM 669 C CA . ASP A 1 87 ? 2.729 5.460 -5.752 1.00 97.31 87 ASP A CA 1
ATOM 670 C C . ASP A 1 87 ? 3.741 4.340 -5.497 1.00 97.31 87 ASP A C 1
ATOM 672 O O . ASP A 1 87 ? 4.381 4.285 -4.439 1.00 97.31 87 ASP A O 1
ATOM 676 N N . ASP A 1 88 ? 3.843 3.398 -6.430 1.00 96.19 88 ASP A N 1
ATOM 677 C CA . ASP A 1 88 ? 4.772 2.292 -6.291 1.00 96.19 88 ASP A CA 1
ATOM 678 C C . ASP A 1 88 ? 6.220 2.805 -6.379 1.00 96.19 88 ASP A C 1
ATOM 680 O O . ASP A 1 88 ? 6.547 3.629 -7.236 1.00 96.19 88 ASP A O 1
ATOM 684 N N . PRO A 1 89 ? 7.109 2.322 -5.505 1.00 94.31 89 PRO A N 1
ATOM 685 C CA . PRO A 1 89 ? 8.445 2.886 -5.347 1.00 94.31 89 PRO A CA 1
ATOM 686 C C . PRO A 1 89 ? 9.393 2.532 -6.504 1.00 94.31 89 PRO A C 1
ATOM 688 O O . PRO A 1 89 ? 10.490 3.078 -6.573 1.00 94.31 89 PRO A O 1
ATOM 691 N N . TYR A 1 90 ? 9.011 1.601 -7.386 1.00 94.94 90 TYR A N 1
ATOM 692 C CA . TYR A 1 90 ? 9.883 1.061 -8.428 1.00 94.94 90 TYR A CA 1
ATOM 693 C C . TYR A 1 90 ? 9.591 1.706 -9.785 1.00 94.94 90 TYR A C 1
ATOM 695 O O . TYR A 1 90 ? 10.489 2.248 -10.422 1.00 94.94 90 TYR A O 1
ATOM 703 N N . PHE A 1 91 ? 8.331 1.686 -10.217 1.00 96.25 91 PHE A N 1
ATOM 704 C CA . PHE A 1 91 ? 7.900 2.227 -11.505 1.00 96.25 91 PHE A CA 1
ATOM 705 C C . PHE A 1 91 ? 7.268 3.622 -11.391 1.00 96.25 91 PHE A C 1
ATOM 707 O O . PHE A 1 91 ? 7.028 4.252 -12.421 1.00 96.25 91 PHE A O 1
ATOM 714 N N . GLY A 1 92 ? 7.004 4.119 -10.175 1.00 96.62 92 GLY A N 1
ATOM 715 C CA . GLY A 1 92 ? 6.362 5.419 -9.953 1.00 96.62 92 GLY A CA 1
ATOM 716 C C . GLY A 1 92 ? 4.894 5.459 -10.390 1.00 96.62 92 GLY A C 1
ATOM 717 O O . GLY A 1 92 ? 4.362 6.528 -10.682 1.00 96.62 92 GLY A O 1
ATOM 718 N N . LEU A 1 93 ? 4.239 4.303 -10.495 1.00 98.12 93 LEU A N 1
ATOM 719 C CA . LEU A 1 93 ? 2.854 4.166 -10.919 1.00 98.12 93 LEU A CA 1
ATOM 720 C C . LEU A 1 93 ? 1.903 4.325 -9.731 1.00 98.12 93 LEU A C 1
ATOM 722 O O . LEU A 1 93 ? 2.181 3.841 -8.632 1.00 98.12 93 LEU A O 1
ATOM 726 N N . PRO A 1 94 ? 0.716 4.909 -9.948 1.00 98.25 94 PRO A N 1
ATOM 727 C CA . PRO A 1 94 ? -0.275 5.015 -8.894 1.00 98.25 94 PRO A CA 1
ATOM 728 C C . PRO A 1 94 ? -0.729 3.624 -8.446 1.00 98.25 94 PRO A C 1
ATOM 730 O O . PRO A 1 94 ? -1.068 2.763 -9.269 1.00 98.25 94 PRO A O 1
ATOM 733 N N . LEU A 1 95 ? -0.792 3.422 -7.128 1.00 98.69 95 LEU A N 1
ATOM 734 C CA . LEU A 1 95 ? -1.297 2.176 -6.560 1.00 98.69 95 LEU A CA 1
ATOM 735 C C . LEU A 1 95 ? -2.731 1.904 -7.026 1.00 98.69 95 LEU A C 1
ATOM 737 O O . LEU A 1 95 ? -3.543 2.815 -7.206 1.00 98.69 95 LEU A O 1
ATOM 741 N N . TRP A 1 96 ? -3.058 0.625 -7.193 1.00 98.56 96 TRP A N 1
ATOM 742 C CA . TRP A 1 96 ? -4.424 0.190 -7.470 1.00 98.56 96 TRP A CA 1
ATOM 743 C C . TRP A 1 96 ? -5.332 0.479 -6.272 1.00 98.56 96 TRP A C 1
ATOM 745 O O . TRP A 1 96 ? -6.402 1.072 -6.411 1.00 98.56 96 TRP A O 1
ATOM 755 N N . LEU A 1 97 ? -4.858 0.120 -5.075 1.00 98.56 97 LEU A N 1
ATOM 756 C CA . LEU A 1 97 ? -5.557 0.337 -3.815 1.00 98.56 97 LEU A CA 1
ATOM 757 C C . LEU A 1 97 ? -5.238 1.728 -3.267 1.00 98.56 97 LEU A C 1
ATOM 759 O O . LEU A 1 97 ? -4.558 1.860 -2.254 1.00 98.56 97 LEU A O 1
ATOM 763 N N . ARG A 1 98 ? -5.728 2.768 -3.942 1.00 98.31 98 ARG A N 1
ATOM 764 C CA . ARG A 1 98 ? -5.719 4.146 -3.437 1.00 98.31 98 ARG A CA 1
ATOM 765 C C . ARG A 1 98 ? -7.051 4.827 -3.697 1.00 98.31 98 ARG A C 1
ATOM 767 O O . ARG A 1 98 ? -7.675 4.602 -4.734 1.00 98.31 98 ARG A O 1
ATOM 774 N N . ALA A 1 99 ? -7.463 5.697 -2.788 1.00 98.06 99 ALA A N 1
ATOM 775 C CA . ALA A 1 99 ? -8.616 6.561 -2.981 1.00 98.06 99 ALA A CA 1
ATOM 776 C C . ALA A 1 99 ? -8.505 7.821 -2.124 1.00 98.06 99 ALA A C 1
ATOM 778 O O . ALA A 1 99 ? -7.908 7.799 -1.045 1.00 98.06 99 ALA A O 1
ATOM 779 N N . GLU A 1 100 ? -9.138 8.897 -2.583 1.00 97.56 100 GLU A N 1
ATOM 780 C CA . GLU A 1 100 ? -9.398 10.047 -1.724 1.00 97.56 100 GLU A CA 1
ATOM 781 C C . GLU A 1 100 ? -10.253 9.628 -0.521 1.00 97.56 100 GLU A C 1
ATOM 783 O O . GLU A 1 100 ? -11.182 8.817 -0.629 1.00 97.56 100 GLU A O 1
ATOM 788 N N . CYS A 1 101 ? -9.911 10.183 0.634 1.00 97.19 101 CYS A N 1
ATOM 789 C CA . CYS A 1 101 ? -10.639 10.072 1.881 1.00 97.19 101 CYS A CA 1
ATOM 790 C C . CYS A 1 101 ? -10.517 11.370 2.661 1.00 97.19 101 CYS A C 1
ATOM 792 O O . CYS A 1 101 ? -9.483 12.034 2.644 1.00 97.19 101 CYS A O 1
ATOM 794 N N . CYS A 1 102 ? -11.509 11.634 3.497 1.00 96.00 102 CYS A N 1
ATOM 795 C CA . CYS A 1 102 ? -11.288 12.326 4.746 1.00 96.00 102 CYS A CA 1
ATOM 796 C C . CYS A 1 102 ? -10.810 13.773 4.520 1.00 96.00 102 CYS A C 1
ATOM 798 O O . CYS A 1 102 ? -9.864 14.223 5.167 1.00 96.00 102 CYS A O 1
ATOM 800 N N . GLY A 1 103 ? -11.444 14.484 3.578 1.00 90.56 103 GLY A N 1
ATOM 801 C CA . GLY A 1 103 ? -11.139 15.884 3.257 1.00 90.56 103 GLY A CA 1
ATOM 802 C C . GLY A 1 103 ? -9.875 16.086 2.415 1.00 90.56 103 GLY A C 1
ATOM 803 O O . GLY A 1 103 ? -9.075 16.959 2.733 1.00 90.56 103 GLY A O 1
ATOM 804 N N . GLY A 1 104 ? -9.683 15.274 1.369 1.00 93.88 104 GLY A N 1
ATOM 805 C CA . GLY A 1 104 ? -8.566 15.408 0.419 1.00 93.88 104 GLY A CA 1
ATOM 806 C C . GLY A 1 104 ? -7.306 14.616 0.784 1.00 93.88 104 GLY A C 1
ATOM 807 O O . GLY A 1 104 ? -6.305 14.687 0.076 1.00 93.88 104 GLY A O 1
ATOM 808 N N . ASN A 1 105 ? -7.342 13.828 1.861 1.00 96.94 105 ASN A N 1
ATOM 809 C CA . ASN A 1 105 ? -6.282 12.869 2.152 1.00 96.94 105 ASN A CA 1
ATOM 810 C C . ASN A 1 105 ? -6.376 11.661 1.210 1.00 96.94 105 ASN A C 1
ATOM 812 O O . ASN A 1 105 ? -7.423 11.376 0.636 1.00 96.94 105 ASN A O 1
ATOM 816 N N . VAL A 1 106 ? -5.291 10.899 1.082 1.00 97.88 106 VAL A N 1
ATOM 817 C CA . VAL A 1 106 ? -5.276 9.668 0.281 1.00 97.88 106 VAL A CA 1
ATOM 818 C C . VAL A 1 106 ? -5.104 8.470 1.204 1.00 97.88 106 VAL A C 1
ATOM 820 O O . VAL A 1 106 ? -4.082 8.338 1.878 1.00 97.88 106 VAL A O 1
ATOM 823 N N . LEU A 1 107 ? -6.096 7.580 1.216 1.00 98.38 107 LEU A N 1
ATOM 824 C CA . LEU A 1 107 ? -5.969 6.252 1.809 1.00 98.38 107 LEU A CA 1
ATOM 825 C C . LEU A 1 107 ? -5.387 5.315 0.756 1.00 98.38 107 LEU A C 1
ATOM 827 O O . LEU A 1 107 ? -5.894 5.270 -0.366 1.00 98.38 107 LEU A O 1
ATOM 831 N N . TRP A 1 108 ? -4.351 4.560 1.113 1.00 98.44 108 TRP A N 1
ATOM 832 C CA . TRP A 1 108 ? -3.704 3.632 0.194 1.00 98.44 108 TRP A CA 1
ATOM 833 C C . TRP A 1 108 ? -3.181 2.371 0.885 1.00 98.44 108 TRP A C 1
ATOM 835 O O . TRP A 1 108 ? -2.953 2.359 2.094 1.00 98.44 108 TRP A O 1
ATOM 845 N N . ALA A 1 109 ? -2.988 1.311 0.102 1.00 98.44 109 ALA A N 1
ATOM 846 C CA . ALA A 1 109 ? -2.357 0.063 0.511 1.00 98.44 109 ALA A CA 1
ATOM 847 C C . ALA A 1 109 ? -1.592 -0.561 -0.669 1.00 98.44 109 ALA A C 1
ATOM 849 O O . ALA A 1 109 ? -1.918 -0.319 -1.827 1.00 98.44 109 ALA A O 1
ATOM 850 N N . TYR A 1 110 ? -0.585 -1.391 -0.391 1.00 98.06 110 TYR A N 1
ATOM 851 C CA . TYR A 1 110 ? 0.175 -2.076 -1.449 1.00 98.06 110 TYR A CA 1
ATOM 852 C C . TYR A 1 110 ? -0.566 -3.290 -1.999 1.00 98.06 110 TYR A C 1
ATOM 854 O O . TYR A 1 110 ? -0.529 -3.548 -3.196 1.00 98.06 110 TYR A O 1
ATOM 862 N N . ASN A 1 111 ? -1.263 -4.024 -1.140 1.00 97.75 111 ASN A N 1
ATOM 863 C CA . ASN A 1 111 ? -1.992 -5.231 -1.501 1.00 97.75 111 ASN A CA 1
ATOM 864 C C . ASN A 1 111 ? -3.123 -5.496 -0.499 1.00 97.75 111 ASN A C 1
ATOM 866 O O . ASN A 1 111 ? -3.350 -4.710 0.427 1.00 97.75 111 ASN A O 1
ATOM 870 N N . ALA A 1 112 ? -3.834 -6.606 -0.700 1.00 97.56 112 ALA A N 1
ATOM 871 C CA . ALA A 1 112 ? -4.950 -7.014 0.142 1.00 97.56 112 ALA A CA 1
ATOM 872 C C . ALA A 1 112 ? -4.554 -7.209 1.617 1.00 97.56 112 ALA A C 1
ATOM 874 O O . ALA A 1 112 ? -5.308 -6.804 2.499 1.00 97.56 112 ALA A O 1
ATOM 875 N N . GLU A 1 113 ? -3.369 -7.763 1.898 1.00 97.50 113 GLU A N 1
ATOM 876 C CA . GLU A 1 113 ? -2.897 -7.987 3.272 1.00 97.50 113 GLU A CA 1
ATOM 877 C C . GLU A 1 113 ? -2.628 -6.670 4.008 1.00 97.50 113 GLU A C 1
ATOM 879 O O . GLU A 1 113 ? -3.034 -6.500 5.159 1.00 97.50 113 GLU A O 1
ATOM 884 N N . HIS A 1 114 ? -1.992 -5.705 3.336 1.00 97.75 114 HIS A N 1
ATOM 885 C CA . HIS A 1 114 ? -1.804 -4.367 3.894 1.00 97.75 114 HIS A CA 1
ATOM 886 C C . HIS A 1 114 ? -3.165 -3.697 4.142 1.00 97.75 114 HIS A C 1
ATOM 888 O O . HIS A 1 114 ? -3.400 -3.146 5.217 1.00 97.75 114 HIS A O 1
ATOM 894 N N . LEU A 1 115 ? -4.096 -3.788 3.186 1.00 98.06 115 LEU A N 1
ATOM 895 C CA . LEU A 1 115 ? -5.435 -3.216 3.332 1.00 98.06 115 LEU A CA 1
ATOM 896 C C . LEU A 1 115 ? -6.201 -3.837 4.516 1.00 98.06 115 LEU A C 1
ATOM 898 O O . LEU A 1 115 ? -6.873 -3.119 5.256 1.00 98.06 115 LEU A O 1
ATOM 902 N N . ALA A 1 116 ? -6.061 -5.148 4.725 1.00 97.44 116 ALA A N 1
ATOM 903 C CA . ALA A 1 116 ? -6.647 -5.858 5.857 1.00 97.44 116 ALA A CA 1
ATOM 904 C C . ALA A 1 116 ? -6.063 -5.392 7.200 1.00 97.44 116 ALA A C 1
ATOM 906 O O . ALA A 1 116 ? -6.827 -5.137 8.127 1.00 97.44 116 ALA A O 1
ATOM 907 N N . LEU A 1 117 ? -4.741 -5.189 7.294 1.00 97.19 117 LEU A N 1
ATOM 908 C CA . LEU A 1 117 ? -4.116 -4.629 8.498 1.00 97.19 117 LEU A CA 1
ATOM 909 C C . LEU A 1 117 ? -4.717 -3.261 8.856 1.00 97.19 117 LEU A C 1
ATOM 911 O O . LEU A 1 117 ? -5.057 -3.017 10.016 1.00 97.19 117 LEU A O 1
ATOM 915 N N . LEU A 1 118 ? -4.846 -2.373 7.863 1.00 97.50 118 LEU A N 1
ATOM 916 C CA . LEU A 1 118 ? -5.429 -1.046 8.066 1.00 97.50 118 LEU A CA 1
ATOM 917 C C . LEU A 1 118 ? -6.880 -1.146 8.538 1.00 97.50 118 LEU A C 1
ATOM 919 O O . LEU A 1 118 ? -7.273 -0.428 9.455 1.00 97.50 118 LEU A O 1
ATOM 923 N N . GLU A 1 119 ? -7.670 -2.047 7.955 1.00 97.38 119 GLU A N 1
ATOM 924 C CA . GLU A 1 119 ? -9.050 -2.261 8.382 1.00 97.38 119 GLU A CA 1
ATOM 925 C C . GLU A 1 119 ? -9.137 -2.718 9.836 1.00 97.38 119 GLU A C 1
ATOM 927 O O . GLU A 1 119 ? -9.861 -2.101 10.616 1.00 97.38 119 GLU A O 1
ATOM 932 N N . SER A 1 120 ? -8.373 -3.746 10.217 1.00 96.00 120 SER A N 1
ATOM 933 C CA . SER A 1 120 ? -8.355 -4.263 11.588 1.00 96.00 120 SER A CA 1
ATOM 934 C C . SER A 1 120 ? -7.939 -3.181 12.588 1.00 96.00 120 SER A C 1
ATOM 936 O O . SER A 1 120 ? -8.574 -3.022 13.630 1.00 96.00 120 SER A O 1
ATOM 938 N N . TYR A 1 121 ? -6.922 -2.380 12.255 1.00 96.00 121 TYR A N 1
ATOM 939 C CA . TYR A 1 121 ? -6.472 -1.264 13.092 1.00 96.00 121 TYR A CA 1
ATOM 940 C C . TYR A 1 121 ? -7.547 -0.177 13.267 1.00 96.00 121 TYR A C 1
ATOM 942 O O . TYR A 1 121 ? -7.730 0.383 14.357 1.00 96.00 121 TYR A O 1
ATOM 950 N N . LEU A 1 122 ? -8.254 0.161 12.187 1.00 95.69 122 LEU A N 1
ATOM 951 C CA . LEU A 1 122 ? -9.264 1.216 12.194 1.00 95.69 122 LEU A CA 1
ATOM 952 C C . LEU A 1 122 ? -10.567 0.771 12.857 1.00 95.69 122 LEU A C 1
ATOM 954 O O . LEU A 1 122 ? -11.172 1.587 13.557 1.00 95.69 122 LEU A O 1
ATOM 958 N N . ALA A 1 123 ? -10.970 -0.486 12.666 1.00 94.62 123 ALA A N 1
ATOM 959 C CA . ALA A 1 123 ? -12.185 -1.061 13.235 1.00 94.62 123 ALA A CA 1
ATOM 960 C C . ALA A 1 123 ? -12.109 -1.199 14.762 1.00 94.62 123 ALA A C 1
ATOM 962 O O . ALA A 1 123 ? -13.106 -0.955 15.439 1.00 94.62 123 ALA A O 1
ATOM 963 N N . ALA A 1 124 ? -10.933 -1.504 15.314 1.00 93.19 124 ALA A N 1
ATOM 964 C CA . ALA A 1 124 ? -10.768 -1.667 16.755 1.00 93.19 124 ALA A CA 1
ATOM 965 C C . ALA A 1 124 ? -11.014 -0.365 17.538 1.00 93.19 124 ALA A C 1
ATOM 967 O O . ALA A 1 124 ? -10.560 0.723 17.139 1.00 93.19 124 ALA A O 1
ATOM 968 N N . ARG A 1 125 ? -11.701 -0.465 18.688 1.00 86.94 125 ARG A N 1
ATOM 969 C CA . ARG A 1 125 ? -11.859 0.660 19.627 1.00 86.94 125 ARG A CA 1
ATOM 970 C C . ARG A 1 125 ? -10.668 0.751 20.571 1.00 86.94 125 ARG A C 1
ATOM 972 O O . ARG A 1 125 ? -10.237 1.869 20.851 1.00 86.94 125 ARG A O 1
ATOM 979 N N . LEU A 1 126 ? -10.109 -0.386 20.988 1.00 88.00 126 LEU A N 1
ATOM 980 C CA . LEU A 1 126 ? -8.889 -0.473 21.785 1.00 88.00 126 LEU A CA 1
ATOM 981 C C . LEU A 1 126 ? -7.704 -0.920 20.920 1.00 88.00 126 LEU A C 1
ATOM 983 O O . LEU A 1 126 ? -7.773 -1.914 20.202 1.00 88.00 126 LEU A O 1
ATOM 987 N N . ARG A 1 127 ? -6.596 -0.180 20.991 1.00 89.38 127 ARG A N 1
ATOM 988 C CA . ARG A 1 127 ? -5.370 -0.450 20.230 1.00 89.38 127 ARG A CA 1
ATOM 989 C C . ARG A 1 127 ? -4.218 -0.621 21.201 1.00 89.38 127 ARG A C 1
ATOM 991 O O . ARG A 1 127 ? -3.845 0.323 21.894 1.00 89.38 127 ARG A O 1
ATOM 998 N N . GLU A 1 128 ? -3.668 -1.819 21.243 1.00 87.25 128 GLU A N 1
ATOM 999 C CA . GLU A 1 128 ? -2.562 -2.176 22.112 1.00 87.25 128 GLU A CA 1
ATOM 1000 C C . GLU A 1 128 ? -1.247 -2.087 21.361 1.00 87.25 128 GLU A C 1
ATOM 1002 O O . GLU A 1 128 ? -1.101 -2.564 20.231 1.00 87.25 128 GLU A O 1
ATOM 1007 N N . ARG A 1 129 ? -0.263 -1.497 22.032 1.00 77.19 129 ARG A N 1
ATOM 1008 C CA . ARG A 1 129 ? 1.109 -1.520 21.557 1.00 77.19 129 ARG A CA 1
ATOM 1009 C C . ARG A 1 129 ? 1.708 -2.886 21.883 1.00 77.19 129 ARG A C 1
ATOM 1011 O O . ARG A 1 129 ? 1.667 -3.312 23.035 1.00 77.19 129 ARG A O 1
ATOM 1018 N N . GLY A 1 130 ? 2.291 -3.548 20.887 1.00 69.44 130 GLY A N 1
ATOM 1019 C CA . GLY A 1 130 ? 3.151 -4.704 21.134 1.00 69.44 130 GLY A CA 1
ATOM 1020 C C . GLY A 1 130 ? 4.383 -4.313 21.962 1.00 69.44 130 GLY A C 1
ATOM 1021 O O . GLY A 1 130 ? 4.731 -3.133 22.061 1.00 69.44 130 GLY A O 1
ATOM 1022 N N . ALA A 1 131 ? 5.063 -5.297 22.557 1.00 71.81 131 ALA A N 1
ATOM 1023 C CA . ALA A 1 131 ? 6.296 -5.053 23.309 1.00 71.81 131 ALA A CA 1
ATOM 1024 C C . ALA A 1 131 ? 7.315 -4.275 22.453 1.00 71.81 131 ALA A C 1
ATOM 1026 O O . ALA A 1 131 ? 7.583 -4.644 21.309 1.00 71.81 131 ALA A O 1
ATOM 1027 N N . TYR A 1 132 ? 7.866 -3.185 22.994 1.00 65.62 132 TYR A N 1
ATOM 1028 C CA . TYR A 1 132 ? 8.754 -2.283 22.261 1.00 65.62 132 TYR A CA 1
ATOM 1029 C C . TYR A 1 132 ? 9.988 -3.023 21.717 1.00 65.62 132 TYR A C 1
ATOM 1031 O O . TYR A 1 132 ? 10.768 -3.586 22.480 1.00 65.62 132 TYR A O 1
ATOM 1039 N N . ARG A 1 133 ? 10.184 -2.992 20.391 1.00 67.19 133 ARG A N 1
ATOM 1040 C CA . ARG A 1 133 ? 11.320 -3.633 19.693 1.00 67.19 133 ARG A CA 1
ATOM 1041 C C . ARG A 1 133 ? 12.349 -2.635 19.139 1.00 67.19 133 ARG A C 1
ATOM 1043 O O . ARG A 1 133 ? 13.025 -2.930 18.159 1.00 67.19 133 ARG A O 1
ATOM 1050 N N . GLY A 1 134 ? 12.453 -1.433 19.712 1.00 69.31 134 GLY A N 1
ATOM 1051 C CA . GLY A 1 134 ? 13.485 -0.454 19.328 1.00 69.31 134 GLY A CA 1
ATOM 1052 C C . GLY A 1 134 ? 13.227 0.328 18.033 1.00 69.31 134 GLY A C 1
ATOM 1053 O O . GLY A 1 134 ? 14.048 1.154 17.650 1.00 69.31 134 GLY A O 1
ATOM 1054 N N . SER A 1 135 ? 12.108 0.101 17.336 1.00 75.62 135 SER A N 1
ATOM 1055 C CA . SER A 1 135 ? 11.745 0.866 16.136 1.00 75.62 135 SER A CA 1
ATOM 1056 C C . SER A 1 135 ? 10.237 0.948 15.944 1.00 75.62 135 SER A C 1
ATOM 1058 O O . SER A 1 135 ? 9.526 0.049 16.384 1.00 75.62 135 SER A O 1
ATOM 1060 N N . MET A 1 136 ? 9.769 1.999 15.262 1.00 83.62 136 MET A N 1
ATOM 1061 C CA . MET A 1 136 ? 8.341 2.186 15.000 1.00 83.62 136 MET A CA 1
ATOM 1062 C C . MET A 1 136 ? 7.803 1.171 13.981 1.00 83.62 136 MET A C 1
ATOM 1064 O O . MET A 1 136 ? 8.412 0.959 12.921 1.00 83.62 136 MET A O 1
ATOM 1068 N N . SER A 1 137 ? 6.643 0.593 14.278 1.00 91.00 137 SER A N 1
ATOM 1069 C CA . SER A 1 137 ? 5.854 -0.246 13.377 1.00 91.00 137 SER A CA 1
ATOM 1070 C C . SER A 1 137 ? 5.196 0.578 12.262 1.00 91.00 137 SER A C 1
ATOM 1072 O O . SER A 1 137 ? 5.267 1.812 12.224 1.00 91.00 137 SER A O 1
ATOM 1074 N N . LEU A 1 138 ? 4.549 -0.105 11.317 1.00 92.50 138 LEU A N 1
ATOM 1075 C CA . LEU A 1 138 ? 3.731 0.525 10.284 1.00 92.50 138 LEU A CA 1
ATOM 1076 C C . LEU A 1 138 ? 2.586 1.335 10.895 1.00 92.50 138 LEU A C 1
ATOM 1078 O O . LEU A 1 138 ? 2.398 2.489 10.515 1.00 92.50 138 LEU A O 1
ATOM 1082 N N . VAL A 1 139 ? 1.841 0.756 11.842 1.00 92.75 139 VAL A N 1
ATOM 1083 C CA . VAL A 1 139 ? 0.647 1.406 12.408 1.00 92.75 139 VAL A CA 1
ATOM 1084 C C . VAL A 1 139 ? 1.005 2.632 13.250 1.00 92.75 139 VAL A C 1
ATOM 1086 O O . VAL A 1 139 ? 0.267 3.617 13.263 1.00 92.75 139 VAL A O 1
ATOM 1089 N N . GLU A 1 140 ? 2.178 2.629 13.886 1.00 91.12 140 GLU A N 1
ATOM 1090 C CA . GLU A 1 140 ? 2.705 3.793 14.603 1.00 91.12 140 GLU A CA 1
ATOM 1091 C C . GLU A 1 140 ? 3.043 4.952 13.652 1.00 91.12 140 GLU A C 1
ATOM 1093 O O . GLU A 1 140 ? 2.770 6.117 13.967 1.00 91.12 140 GLU A O 1
ATOM 1098 N N . ARG A 1 141 ? 3.577 4.630 12.467 1.00 92.31 141 ARG A N 1
ATOM 1099 C CA . ARG A 1 141 ? 3.944 5.588 11.411 1.00 92.31 141 ARG A CA 1
ATOM 1100 C C . ARG A 1 141 ? 2.762 6.122 10.604 1.00 92.31 141 ARG A C 1
ATOM 1102 O O . ARG A 1 141 ? 2.963 7.018 9.788 1.00 92.31 141 ARG A O 1
ATOM 1109 N N . LEU A 1 142 ? 1.545 5.616 10.818 1.00 94.81 142 LEU A N 1
ATOM 1110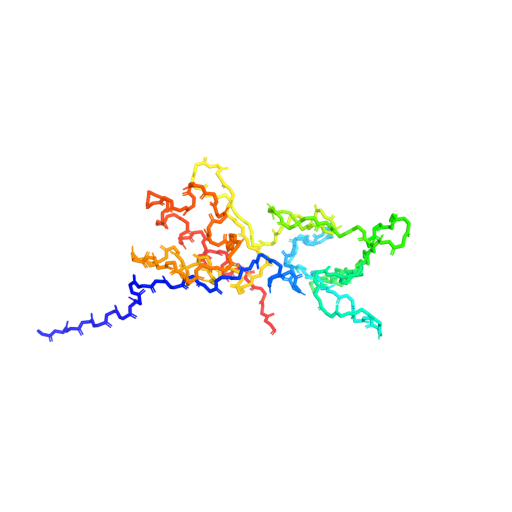 C CA . LEU A 1 142 ? 0.380 6.107 10.084 1.00 94.81 142 LEU A CA 1
ATOM 1111 C C . LEU A 1 142 ? 0.171 7.612 10.308 1.00 94.81 142 LEU A C 1
ATOM 1113 O O . LEU A 1 142 ? 0.388 8.104 11.427 1.00 94.81 142 LEU A O 1
ATOM 1117 N N . PRO A 1 143 ? -0.310 8.337 9.281 1.00 95.12 143 PRO A N 1
ATOM 1118 C CA . PRO A 1 143 ? -0.658 9.743 9.409 1.00 95.12 143 PRO A CA 1
ATOM 1119 C C . PRO A 1 143 ? -1.635 9.994 10.560 1.00 95.12 143 PRO A C 1
ATOM 1121 O O . PRO A 1 143 ? -2.527 9.186 10.834 1.00 95.12 143 PRO A O 1
ATOM 1124 N N . ALA A 1 144 ? -1.503 11.148 11.218 1.00 95.62 144 ALA A N 1
ATOM 1125 C CA . ALA A 1 144 ? -2.361 11.516 12.344 1.00 95.62 144 ALA A CA 1
ATOM 1126 C C . ALA A 1 144 ? -3.857 11.506 11.976 1.00 95.62 144 ALA A C 1
ATOM 1128 O O . ALA A 1 144 ? -4.676 11.030 12.764 1.00 95.62 144 ALA A O 1
ATOM 1129 N N . TRP A 1 145 ? -4.208 11.950 10.762 1.00 96.06 145 TRP A N 1
ATOM 1130 C CA . TRP A 1 145 ? -5.594 11.952 10.284 1.00 96.06 145 TRP A CA 1
ATOM 1131 C C . TRP A 1 145 ? -6.183 10.536 10.229 1.00 96.06 145 TRP A C 1
ATOM 1133 O O . TRP A 1 145 ? -7.318 10.334 10.648 1.00 96.06 145 TRP A O 1
ATOM 1143 N N . LEU A 1 146 ? -5.405 9.539 9.799 1.00 96.06 146 LEU A N 1
ATOM 1144 C CA . LEU A 1 146 ? -5.884 8.163 9.668 1.00 96.06 146 LEU A CA 1
ATOM 1145 C C . LEU A 1 146 ? -6.054 7.499 11.041 1.00 96.06 146 LEU A C 1
ATOM 1147 O O . LEU A 1 146 ? -6.941 6.674 11.235 1.00 96.06 146 LEU A O 1
ATOM 1151 N N . LYS A 1 147 ? -5.246 7.900 12.029 1.00 94.00 147 LYS A N 1
ATOM 1152 C CA . LYS A 1 147 ? -5.369 7.421 13.416 1.00 94.00 147 LYS A CA 1
ATOM 1153 C C . LYS A 1 147 ? -6.548 8.052 14.166 1.00 94.00 147 LYS A C 1
ATOM 1155 O O . LYS A 1 147 ? -7.012 7.463 15.146 1.00 94.00 147 LYS A O 1
ATOM 1160 N N . SER A 1 148 ? -7.032 9.211 13.713 1.00 93.69 148 SER A N 1
ATOM 1161 C CA . SER A 1 148 ? -8.108 9.976 14.348 1.00 93.69 148 SER A CA 1
ATOM 1162 C C . SER A 1 148 ? -9.464 9.271 14.275 1.00 93.69 148 SER A C 1
ATOM 1164 O O . SER A 1 148 ? -9.922 8.861 13.208 1.00 93.69 148 SER A O 1
ATOM 1166 N N . ALA A 1 149 ? -10.168 9.213 15.410 1.00 91.69 149 ALA A N 1
ATOM 1167 C CA . ALA A 1 149 ? -11.510 8.636 15.490 1.00 91.69 149 ALA A CA 1
ATOM 1168 C C . ALA A 1 149 ? -12.528 9.356 14.584 1.00 91.69 149 ALA A C 1
ATOM 1170 O O . ALA A 1 149 ? -13.442 8.710 14.074 1.00 91.69 149 ALA A O 1
ATOM 1171 N N . LYS A 1 150 ? -12.335 10.659 14.320 1.00 94.31 150 LYS A N 1
ATOM 1172 C CA . LYS A 1 150 ? -13.190 11.466 13.429 1.00 94.31 150 LYS A CA 1
ATOM 1173 C C . LYS A 1 150 ? -13.287 10.875 12.019 1.00 94.31 150 LYS A C 1
ATOM 1175 O O . LYS A 1 150 ? -14.337 10.956 11.392 1.00 94.31 150 LYS A O 1
ATOM 1180 N N . HIS A 1 151 ? -12.202 10.279 11.530 1.00 95.81 151 HIS A N 1
ATOM 1181 C CA . HIS A 1 151 ? -12.107 9.763 10.165 1.00 95.81 151 HIS A CA 1
ATOM 1182 C C . HIS A 1 151 ? -12.398 8.262 10.058 1.00 95.81 151 HIS A C 1
ATOM 1184 O O . HIS A 1 151 ? -12.482 7.742 8.948 1.00 95.81 151 HIS A O 1
ATOM 1190 N N . ARG A 1 152 ? -12.608 7.562 11.185 1.00 95.88 152 ARG A N 1
ATOM 1191 C CA . ARG A 1 152 ? -12.781 6.099 11.236 1.00 95.88 152 ARG A CA 1
ATOM 1192 C C . ARG A 1 152 ? -13.875 5.603 10.287 1.00 95.88 152 ARG A C 1
ATOM 1194 O O . ARG A 1 152 ? -13.623 4.708 9.486 1.00 95.88 152 ARG A O 1
ATOM 1201 N N . THR A 1 153 ? -15.076 6.175 10.368 1.00 96.69 153 THR A N 1
ATOM 1202 C CA . THR A 1 153 ? -16.233 5.716 9.581 1.00 96.69 153 THR A CA 1
ATOM 1203 C C . THR A 1 153 ? -15.993 5.861 8.081 1.00 96.69 153 THR A C 1
ATOM 1205 O O . THR A 1 153 ? -16.289 4.947 7.312 1.00 96.69 153 THR A O 1
ATOM 1208 N N . GLU A 1 154 ? -15.435 6.994 7.656 1.00 97.94 154 GLU A N 1
ATOM 1209 C CA . GLU A 1 154 ? -15.144 7.247 6.247 1.00 97.94 154 GLU A CA 1
ATOM 1210 C C . GLU A 1 154 ? -13.988 6.377 5.746 1.00 97.94 154 GLU A C 1
ATOM 1212 O O . GLU A 1 154 ? -14.115 5.749 4.699 1.00 97.94 154 GLU A O 1
ATOM 1217 N N . ALA A 1 155 ? -12.908 6.254 6.520 1.00 98.12 155 ALA A N 1
ATOM 1218 C CA . ALA A 1 155 ? -11.770 5.410 6.173 1.00 98.12 155 ALA A CA 1
ATOM 1219 C C . ALA A 1 155 ? -12.179 3.935 6.013 1.00 98.12 155 ALA A C 1
ATOM 1221 O O . ALA A 1 155 ? -11.825 3.310 5.014 1.00 98.12 155 ALA A O 1
ATOM 1222 N N . LEU A 1 156 ? -12.991 3.392 6.930 1.00 98.38 156 LEU A N 1
ATOM 1223 C CA . LEU A 1 156 ? -13.520 2.026 6.820 1.00 98.38 156 LEU A CA 1
ATOM 1224 C C . LEU A 1 156 ? -14.430 1.854 5.597 1.00 98.38 156 LEU A C 1
ATOM 1226 O O . LEU A 1 156 ? -14.336 0.847 4.897 1.00 98.38 156 LEU A O 1
ATOM 1230 N N . ARG A 1 157 ? -15.284 2.840 5.291 1.00 98.25 157 ARG A N 1
ATOM 1231 C CA . ARG A 1 157 ? -16.100 2.824 4.066 1.00 98.25 157 ARG A CA 1
ATOM 1232 C C . ARG A 1 157 ? -15.219 2.803 2.814 1.00 98.25 157 ARG A C 1
ATOM 1234 O O . ARG A 1 157 ? -15.476 2.020 1.901 1.00 98.25 157 ARG A O 1
ATOM 1241 N N . THR A 1 158 ? -14.171 3.623 2.786 1.00 98.50 158 THR A N 1
ATOM 1242 C CA . THR A 1 158 ? -13.206 3.679 1.683 1.00 98.50 158 THR A CA 1
ATOM 1243 C C . THR A 1 158 ? -12.463 2.356 1.519 1.00 98.50 158 THR A C 1
ATOM 1245 O O . THR A 1 158 ? -12.363 1.863 0.398 1.00 98.50 158 THR A O 1
ATOM 1248 N N . ILE A 1 159 ? -12.017 1.732 2.613 1.00 98.50 159 ILE A N 1
ATOM 1249 C CA . ILE A 1 159 ? -11.380 0.408 2.588 1.00 98.50 159 ILE A CA 1
ATOM 1250 C C . ILE A 1 159 ? -12.317 -0.651 2.005 1.00 98.50 159 ILE A C 1
ATOM 1252 O O . ILE A 1 159 ? -11.908 -1.403 1.123 1.00 98.50 159 ILE A O 1
ATOM 1256 N N . ARG A 1 160 ? -13.583 -0.687 2.438 1.00 98.06 160 ARG A N 1
ATOM 1257 C CA . ARG A 1 160 ? -14.576 -1.637 1.908 1.00 98.06 160 ARG A CA 1
ATOM 1258 C C . ARG A 1 160 ? -14.760 -1.475 0.400 1.00 98.06 160 ARG A C 1
ATOM 1260 O O . ARG A 1 160 ? -14.754 -2.472 -0.310 1.00 98.06 160 ARG A O 1
ATOM 1267 N N . ARG A 1 161 ? -14.835 -0.233 -0.094 1.00 98.19 161 ARG A N 1
ATOM 1268 C CA . ARG A 1 161 ? -14.883 0.062 -1.537 1.00 98.19 161 ARG A CA 1
ATOM 1269 C C . ARG A 1 161 ? -13.616 -0.393 -2.268 1.00 98.19 161 ARG A C 1
ATOM 1271 O O . ARG A 1 161 ? -13.714 -0.938 -3.354 1.00 98.19 161 ARG A O 1
ATOM 1278 N N . LEU A 1 162 ? -12.430 -0.184 -1.698 1.00 98.31 162 LEU A N 1
ATOM 1279 C CA . LEU A 1 162 ? -11.181 -0.665 -2.303 1.00 98.31 162 LEU A CA 1
ATOM 1280 C C . LEU A 1 162 ? -11.108 -2.197 -2.330 1.00 98.31 162 LEU A C 1
ATOM 1282 O O . LEU A 1 162 ? -10.573 -2.778 -3.267 1.00 98.31 162 LEU A O 1
ATOM 1286 N N . ARG A 1 163 ? -11.678 -2.878 -1.332 1.00 97.56 163 ARG A N 1
ATOM 1287 C CA . ARG A 1 163 ? -11.716 -4.342 -1.319 1.00 97.56 163 ARG A CA 1
ATOM 1288 C C . ARG A 1 163 ? -12.550 -4.910 -2.468 1.00 97.56 163 ARG A C 1
ATOM 1290 O O . ARG A 1 163 ? -12.150 -5.916 -3.041 1.00 97.56 163 ARG A O 1
ATOM 1297 N N . THR A 1 164 ? -13.647 -4.256 -2.857 1.00 97.56 164 THR A N 1
ATOM 1298 C CA . THR A 1 164 ? -14.463 -4.707 -4.002 1.00 97.56 164 THR A CA 1
ATOM 1299 C C . THR A 1 164 ? -13.761 -4.541 -5.350 1.00 97.56 164 THR A C 1
ATOM 1301 O O . THR A 1 164 ? -14.274 -5.025 -6.351 1.00 97.56 164 THR A O 1
ATOM 1304 N N . THR A 1 165 ? -12.618 -3.846 -5.408 1.00 96.88 165 THR A N 1
ATOM 1305 C CA . THR A 1 165 ? -11.832 -3.692 -6.641 1.00 96.88 165 THR A CA 1
ATOM 1306 C C . THR A 1 165 ? -10.668 -4.672 -6.732 1.00 96.88 165 THR A C 1
ATOM 1308 O O . THR A 1 165 ? -9.898 -4.589 -7.686 1.00 96.88 165 THR A O 1
ATOM 1311 N N . LEU A 1 166 ? -10.464 -5.553 -5.748 1.00 95.62 166 LEU A N 1
ATOM 1312 C CA . LEU A 1 166 ? -9.385 -6.537 -5.816 1.00 95.62 166 LEU A CA 1
ATOM 1313 C C . LEU A 1 166 ? -9.594 -7.483 -7.011 1.00 95.62 166 LEU A C 1
ATOM 1315 O O . LEU A 1 166 ? -10.727 -7.902 -7.256 1.00 95.62 166 LEU A O 1
ATOM 1319 N N . PRO A 1 167 ? -8.529 -7.815 -7.764 1.00 87.31 167 PRO A N 1
ATOM 1320 C CA . PRO A 1 167 ? -8.613 -8.865 -8.770 1.00 87.31 167 PRO A CA 1
ATOM 1321 C C . PRO A 1 167 ? -8.891 -10.212 -8.088 1.00 87.31 167 PRO A C 1
ATOM 1323 O O . PRO A 1 167 ? -8.483 -10.415 -6.944 1.00 87.31 167 PRO A O 1
ATOM 1326 N N . ALA A 1 168 ? -9.568 -11.122 -8.790 1.00 77.69 168 ALA A N 1
ATOM 1327 C CA . ALA A 1 168 ? -9.600 -12.523 -8.378 1.00 77.69 168 ALA A CA 1
ATOM 1328 C C . ALA A 1 168 ? -8.164 -13.079 -8.402 1.00 77.69 168 ALA A C 1
ATOM 1330 O O . ALA A 1 168 ? -7.404 -12.742 -9.317 1.00 77.69 168 ALA A O 1
ATOM 1331 N N . ASP A 1 169 ? -7.795 -13.850 -7.377 1.00 57.56 169 ASP A N 1
ATOM 1332 C CA . ASP A 1 169 ? -6.505 -14.550 -7.313 1.00 57.56 169 ASP A CA 1
ATOM 1333 C C . ASP A 1 169 ? -6.467 -15.763 -8.253 1.00 57.56 169 ASP A C 1
ATOM 1335 O O . ASP A 1 169 ? -7.521 -16.420 -8.428 1.00 57.56 169 ASP A O 1
#

Foldseek 3Di:
DDDDPPPLPLEDEFPQAAQQVLLQWFWFQDPPPRATKIKHQDPDPPDDGTQQRQKIWIADPVPGDIDIFGFDDDPPGGDGFDDDDQARRTPRGGGLAWDQFDVRDIDGHRDPVRLVSLLSLLNHNHYHYDDDPPDDHHVRPDDPSSNDVVRSVGSNVSSVVSVVSHDDD

Radius of gyration: 17.88 Å; chains: 1; bounding box: 64×33×45 Å

Organism: NCBI:txid1262583

pLDDT: mean 88.26, std 14.85, range [33.75, 98.69]

Sequence (169 aa):
MTETSDGQSDRFTDPLVRLWRYADRILVRCPKCAGCASVLPEPTTTARPGPSNPHRRLSCLGCGHTAGWTAPRHDNYWIVPELNGPDDPYFGLPLWLRAECCGGNVLWAYNAEHLALLESYLAARLRERGAYRGSMSLVERLPAWLKSAKHRTEALRTIRRLRTTLPAD